Protein AF-A0A6I9Z1H7-F1 (afdb_monomer_lite)

Structure (mmCIF, N/CA/C/O backbone):
data_AF-A0A6I9Z1H7-F1
#
_entry.id   AF-A0A6I9Z1H7-F1
#
loop_
_atom_site.group_PDB
_atom_site.id
_atom_site.type_symbol
_atom_site.label_atom_id
_atom_site.label_alt_id
_atom_site.label_comp_id
_atom_site.label_asym_id
_atom_site.label_entity_id
_atom_site.label_seq_id
_atom_site.pdbx_PDB_ins_code
_atom_site.Cartn_x
_atom_site.Cartn_y
_atom_site.Cartn_z
_atom_site.occupancy
_atom_site.B_iso_or_equiv
_atom_site.auth_seq_id
_atom_site.auth_comp_id
_atom_site.auth_asym_id
_atom_site.auth_atom_id
_atom_site.pdbx_PDB_model_num
ATOM 1 N N . CYS A 1 1 ? -2.079 2.062 24.949 1.00 91.19 1 CYS A N 1
ATOM 2 C CA . CYS A 1 1 ? -2.371 0.888 25.801 1.00 91.19 1 CYS A CA 1
ATOM 3 C C . CYS A 1 1 ? -2.950 1.408 27.107 1.00 91.19 1 CYS A C 1
ATOM 5 O O . CYS A 1 1 ? -2.364 2.327 27.665 1.00 91.19 1 CYS A O 1
ATOM 7 N N . ALA A 1 2 ? -4.100 0.900 27.539 1.00 94.75 2 ALA A N 1
ATOM 8 C CA . ALA A 1 2 ? -4.806 1.382 28.722 1.00 94.75 2 ALA A CA 1
ATOM 9 C C . ALA A 1 2 ? -5.571 0.230 29.380 1.00 94.75 2 ALA A C 1
ATOM 11 O O . ALA A 1 2 ? -5.736 -0.835 28.777 1.00 94.75 2 ALA A O 1
ATOM 12 N N . ARG A 1 3 ? -6.045 0.442 30.610 1.00 96.75 3 ARG A N 1
ATOM 13 C CA . ARG A 1 3 ? -6.936 -0.517 31.270 1.00 96.75 3 ARG A CA 1
ATOM 14 C C . ARG A 1 3 ? -8.314 -0.523 30.600 1.00 96.75 3 ARG A C 1
ATOM 16 O O . ARG A 1 3 ? -8.692 0.450 29.947 1.00 96.75 3 ARG A O 1
ATOM 23 N N . LYS A 1 4 ? -9.073 -1.611 30.760 1.00 95.19 4 LYS A N 1
ATOM 24 C CA . LYS A 1 4 ? -10.359 -1.808 30.066 1.00 95.19 4 LYS A CA 1
ATOM 25 C C . LYS A 1 4 ? -11.371 -0.708 30.405 1.00 95.19 4 LYS A C 1
ATOM 27 O O . LYS A 1 4 ? -12.060 -0.218 29.518 1.00 95.19 4 LYS A O 1
ATOM 32 N N . GLU A 1 5 ? -11.408 -0.286 31.661 1.00 96.38 5 GLU A N 1
ATOM 33 C CA . GLU A 1 5 ? -12.266 0.780 32.185 1.00 96.38 5 GLU A CA 1
ATOM 34 C C . GLU A 1 5 ? -11.898 2.185 31.681 1.00 96.38 5 GLU A C 1
ATOM 36 O O . GLU A 1 5 ? -12.724 3.089 31.735 1.00 96.38 5 GLU A O 1
ATOM 41 N N . GLN A 1 6 ? -10.679 2.368 31.164 1.00 96.94 6 GLN A N 1
ATOM 42 C CA . GLN A 1 6 ? -10.200 3.627 30.580 1.00 96.94 6 GLN A CA 1
ATOM 43 C C . GLN A 1 6 ? -10.314 3.645 29.049 1.00 96.94 6 GLN A C 1
ATOM 45 O O . GLN A 1 6 ? -10.017 4.656 28.417 1.00 96.94 6 GLN A O 1
ATOM 50 N N . CYS A 1 7 ? -10.700 2.523 28.439 1.00 95.88 7 CYS A N 1
ATOM 51 C CA . CYS A 1 7 ? -10.907 2.414 27.005 1.00 95.88 7 CYS A CA 1
ATOM 52 C C . CYS A 1 7 ? -12.387 2.648 26.698 1.00 95.88 7 CYS A C 1
ATOM 54 O O . CYS A 1 7 ? -13.256 1.866 27.091 1.00 95.88 7 CYS A O 1
ATOM 56 N N . GLU A 1 8 ? -12.667 3.742 25.998 1.00 95.25 8 GLU A N 1
ATOM 57 C CA . GLU A 1 8 ? -14.022 4.091 25.591 1.00 95.25 8 GLU A CA 1
ATOM 58 C C . GLU A 1 8 ? -14.642 2.964 24.751 1.00 95.25 8 GLU A C 1
ATOM 60 O O . GLU A 1 8 ? -13.991 2.393 23.874 1.00 95.25 8 GLU A O 1
ATOM 65 N N . ARG A 1 9 ? -15.904 2.621 25.040 1.00 95.31 9 ARG A N 1
ATOM 66 C CA . ARG A 1 9 ? -16.662 1.570 24.335 1.00 95.31 9 ARG A CA 1
ATOM 67 C C . ARG A 1 9 ? -15.997 0.178 24.375 1.00 95.31 9 ARG A C 1
ATOM 69 O O . ARG A 1 9 ? -16.296 -0.677 23.546 1.00 95.31 9 ARG A O 1
ATOM 76 N N . SER A 1 10 ? -15.133 -0.107 25.356 1.00 96.31 10 SER A N 1
ATOM 77 C CA . SER A 1 10 ? -14.401 -1.386 25.467 1.00 96.31 10 SER A CA 1
ATOM 78 C C . SER A 1 10 ? -15.271 -2.637 25.664 1.00 96.31 10 SER A C 1
ATOM 80 O O . SER A 1 10 ? -14.768 -3.759 25.562 1.00 96.31 10 SER A O 1
ATOM 82 N N . SER A 1 11 ? -16.560 -2.472 25.967 1.00 95.44 11 SER A N 1
ATOM 83 C CA . SER A 1 11 ? -17.550 -3.551 26.040 1.00 95.44 11 SER A CA 1
ATOM 84 C C . SER A 1 11 ? -18.041 -4.023 24.668 1.00 95.44 11 SER A C 1
ATOM 86 O O . SER A 1 11 ? -18.592 -5.119 24.575 1.00 95.44 11 SER A O 1
ATOM 88 N N . GLU A 1 12 ? -17.847 -3.235 23.609 1.00 95.75 12 GLU A N 1
ATOM 89 C CA . GLU A 1 12 ? -18.314 -3.576 22.267 1.00 95.75 12 GLU A CA 1
ATOM 90 C C . GLU A 1 12 ? -17.416 -4.616 21.573 1.00 95.75 12 GLU A C 1
ATOM 92 O O . GLU A 1 12 ? -16.215 -4.719 21.864 1.00 95.75 12 GLU A O 1
ATOM 97 N N . PRO A 1 13 ? -17.964 -5.386 20.611 1.00 95.00 13 PRO A N 1
ATOM 98 C CA . PRO A 1 13 ? -17.216 -6.435 19.932 1.00 95.00 13 PRO A CA 1
ATOM 99 C C . PRO A 1 13 ? -15.927 -5.914 19.288 1.00 95.00 13 PRO A C 1
ATOM 101 O O . PRO A 1 13 ? -15.954 -5.009 18.457 1.00 95.00 13 PRO A O 1
ATOM 104 N N . ARG A 1 14 ? -14.794 -6.544 19.627 1.00 94.12 14 ARG A N 1
ATOM 105 C CA . ARG A 1 14 ? -13.463 -6.273 19.045 1.00 94.12 14 ARG A CA 1
ATOM 106 C C . ARG A 1 14 ? -12.926 -4.844 19.264 1.00 94.12 14 ARG A C 1
ATOM 108 O O . ARG A 1 14 ? -11.931 -4.488 18.644 1.00 94.12 14 ARG A O 1
ATOM 115 N N . ARG A 1 15 ? -13.509 -4.046 20.173 1.00 95.44 15 ARG A N 1
ATOM 116 C CA . ARG A 1 15 ? -12.955 -2.729 20.562 1.00 95.44 15 ARG A CA 1
ATOM 117 C C . ARG A 1 15 ? -11.804 -2.804 21.563 1.00 95.44 15 ARG A C 1
ATOM 119 O O . ARG A 1 15 ? -10.993 -1.888 21.628 1.00 95.44 15 ARG A O 1
ATOM 126 N N . PHE A 1 16 ? -11.707 -3.895 22.320 1.00 96.75 16 PHE A N 1
ATOM 127 C CA . PHE A 1 16 ? -10.637 -4.117 23.288 1.00 96.75 16 PHE A CA 1
ATOM 128 C C . PHE A 1 16 ? -9.993 -5.489 23.076 1.00 96.75 16 PHE A C 1
ATOM 130 O O . PHE A 1 16 ? -10.693 -6.495 22.952 1.00 96.75 16 PHE A O 1
ATOM 137 N N . ALA A 1 17 ? -8.661 -5.524 23.061 1.00 96.88 17 ALA A N 1
ATOM 138 C CA . ALA A 1 17 ? -7.866 -6.741 22.956 1.00 96.88 17 ALA A CA 1
ATOM 139 C C . ALA A 1 17 ? -7.097 -6.965 24.265 1.00 96.88 17 ALA A C 1
ATOM 141 O O . ALA A 1 17 ? -6.312 -6.115 24.682 1.00 96.88 17 ALA A O 1
ATOM 142 N N . SER A 1 18 ? -7.322 -8.110 24.905 1.00 96.12 18 SER A N 1
ATOM 143 C CA . SER A 1 18 ? -6.629 -8.547 26.125 1.00 96.12 18 SER A CA 1
ATOM 144 C C . SER A 1 18 ? -5.629 -9.673 25.871 1.00 96.12 18 SER A C 1
ATOM 146 O O . SER A 1 18 ? -4.780 -9.943 26.713 1.00 96.12 18 SER A O 1
ATOM 148 N N . GLU A 1 19 ? -5.726 -10.341 24.721 1.00 96.56 19 GLU A N 1
ATOM 149 C CA . GLU A 1 19 ? -4.850 -11.442 24.334 1.00 96.56 19 GLU A CA 1
ATOM 150 C C . GLU A 1 19 ? -4.172 -11.168 22.991 1.00 96.56 19 GLU A C 1
ATOM 152 O O . GLU A 1 19 ? -4.759 -10.574 22.089 1.00 96.56 19 GLU A O 1
ATOM 157 N N . MET A 1 20 ? -2.964 -11.700 22.800 1.00 94.81 20 MET A N 1
ATOM 158 C CA . MET A 1 20 ? -2.187 -11.500 21.569 1.00 94.81 20 MET A CA 1
ATOM 159 C C . MET A 1 20 ? -2.914 -11.995 20.304 1.00 94.81 20 MET A C 1
ATOM 161 O O . MET A 1 20 ? -2.770 -11.424 19.224 1.00 94.81 20 MET A O 1
ATOM 165 N N . LYS A 1 21 ? -3.765 -13.023 20.428 1.00 95.88 21 LYS A N 1
ATOM 166 C CA . LYS A 1 21 ? -4.589 -13.537 19.318 1.00 95.88 21 LYS A CA 1
ATOM 167 C C . LYS A 1 21 ? -5.649 -12.541 18.824 1.00 95.88 21 LYS A C 1
ATOM 169 O O . LYS A 1 21 ? -6.152 -12.704 17.717 1.00 95.88 21 LYS A O 1
ATOM 174 N N . GLN A 1 22 ? -5.972 -11.531 19.634 1.00 96.31 22 GLN A N 1
ATOM 175 C CA . GLN A 1 22 ? -6.935 -10.468 19.337 1.00 96.31 22 GLN A CA 1
ATOM 176 C C . GLN A 1 22 ? -6.266 -9.219 18.745 1.00 96.31 22 GLN A C 1
ATOM 178 O O . GLN A 1 22 ? -6.963 -8.261 18.429 1.00 96.31 22 GLN A O 1
ATOM 183 N N . CYS A 1 23 ? -4.938 -9.202 18.577 1.00 95.75 23 CYS A N 1
ATOM 184 C CA . CYS A 1 23 ? -4.262 -8.095 17.908 1.00 95.75 23 CYS A CA 1
ATOM 185 C C . CYS A 1 23 ? -4.753 -7.953 16.463 1.00 95.75 23 CYS A C 1
ATOM 187 O O . CYS A 1 23 ? -4.994 -8.950 15.769 1.00 95.75 23 CYS A O 1
ATOM 189 N N . VAL A 1 24 ? -4.876 -6.703 16.020 1.00 96.62 24 VAL A N 1
ATOM 190 C CA . VAL A 1 24 ? -5.279 -6.367 14.655 1.00 96.62 24 VAL A CA 1
ATOM 191 C C . VAL A 1 24 ? -4.269 -6.943 13.667 1.00 96.62 24 VAL A C 1
ATOM 193 O O . VAL A 1 24 ? -3.060 -6.850 13.876 1.00 96.62 24 VAL A O 1
ATOM 196 N N . ARG A 1 25 ? -4.766 -7.537 12.581 1.00 96.12 25 ARG A N 1
ATOM 197 C CA . ARG A 1 25 ? -3.933 -7.965 11.450 1.00 96.12 25 ARG A CA 1
ATOM 198 C C . ARG A 1 25 ? -4.407 -7.274 10.188 1.00 96.12 25 ARG A C 1
ATOM 200 O O . ARG A 1 25 ? -5.610 -7.117 9.986 1.00 96.12 25 ARG A O 1
ATOM 207 N N . LEU A 1 26 ? -3.450 -6.895 9.354 1.00 97.25 26 LEU A N 1
ATOM 208 C CA . LEU A 1 26 ? -3.673 -6.169 8.117 1.00 97.25 26 LEU A CA 1
ATOM 209 C C . LEU A 1 26 ? -2.888 -6.838 6.994 1.00 97.25 26 LEU A C 1
ATOM 211 O O . LE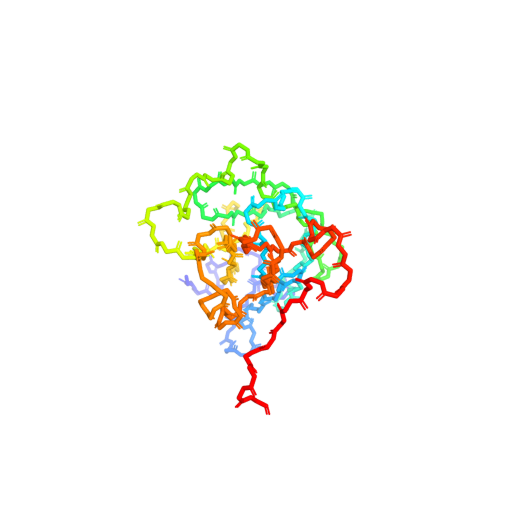U A 1 26 ? -1.687 -7.070 7.117 1.00 97.25 26 LEU A O 1
ATOM 215 N N . THR A 1 27 ? -3.571 -7.117 5.893 1.00 97.06 27 THR A N 1
ATOM 216 C CA . THR A 1 27 ? -2.954 -7.549 4.636 1.00 97.06 27 THR A CA 1
ATOM 217 C C . THR A 1 27 ? -3.370 -6.596 3.528 1.00 97.06 27 THR A C 1
ATOM 219 O O . THR A 1 27 ? -4.416 -5.956 3.623 1.00 97.06 27 THR A O 1
ATOM 222 N N . VAL A 1 28 ? -2.541 -6.464 2.497 1.00 97.75 28 VAL A N 1
ATOM 223 C CA . VAL A 1 28 ? -2.784 -5.550 1.381 1.00 97.75 28 VAL A CA 1
ATOM 224 C C . VAL A 1 28 ? -2.452 -6.238 0.064 1.00 97.75 28 VAL A C 1
ATOM 226 O O . VAL A 1 28 ? -1.419 -6.896 -0.064 1.00 97.75 28 VAL A O 1
ATOM 229 N N . HIS A 1 29 ? -3.336 -6.076 -0.918 1.00 97.06 29 HIS A N 1
ATOM 230 C CA . HIS A 1 29 ? -3.150 -6.588 -2.267 1.00 97.06 29 HIS A CA 1
ATOM 231 C C . HIS A 1 29 ? -3.484 -5.520 -3.322 1.00 97.06 29 HIS A C 1
ATOM 233 O O . HIS A 1 29 ? -4.597 -4.989 -3.308 1.00 97.06 29 HIS A O 1
ATOM 239 N N . PRO A 1 30 ? -2.566 -5.242 -4.269 1.00 96.31 30 PRO A N 1
ATOM 240 C CA . PRO A 1 30 ? -1.155 -5.663 -4.271 1.00 96.31 30 PRO A CA 1
ATOM 241 C C . PRO A 1 30 ? -0.367 -5.029 -3.106 1.00 96.31 30 PRO A C 1
ATOM 243 O O . PRO A 1 30 ? -0.767 -3.991 -2.598 1.00 96.31 30 PRO A O 1
ATOM 246 N N . ASN A 1 31 ? 0.747 -5.635 -2.678 1.00 94.56 31 ASN A N 1
ATOM 247 C CA . ASN A 1 31 ? 1.620 -5.097 -1.615 1.00 94.56 31 ASN A CA 1
ATOM 248 C C . ASN A 1 31 ? 2.786 -4.240 -2.142 1.00 94.56 31 ASN A C 1
ATOM 250 O O . ASN A 1 31 ? 3.571 -3.699 -1.362 1.00 94.56 31 ASN A O 1
ATOM 254 N N . ASN A 1 32 ? 2.916 -4.149 -3.462 1.00 93.88 32 ASN A N 1
ATOM 255 C CA . ASN A 1 32 ? 3.882 -3.308 -4.146 1.00 93.88 32 ASN A CA 1
ATOM 256 C C . ASN A 1 32 ? 3.323 -2.849 -5.494 1.00 93.88 32 ASN A C 1
ATOM 258 O O . ASN A 1 32 ? 2.509 -3.553 -6.096 1.00 93.88 32 ASN A O 1
ATOM 262 N N . ILE A 1 33 ? 3.759 -1.679 -5.956 1.00 93.25 33 ILE A N 1
ATOM 263 C CA . ILE A 1 33 ? 3.441 -1.144 -7.286 1.00 93.25 33 ILE A CA 1
ATOM 264 C C . ILE A 1 33 ? 4.640 -0.386 -7.854 1.00 93.25 33 ILE A C 1
ATOM 266 O O . ILE A 1 33 ? 5.476 0.130 -7.107 1.00 93.25 33 ILE A O 1
ATOM 270 N N . SER A 1 34 ? 4.728 -0.297 -9.182 1.00 91.19 34 SER A N 1
ATOM 271 C CA . SER A 1 34 ? 5.743 0.552 -9.801 1.00 91.19 34 SER A CA 1
ATOM 272 C C . SER A 1 34 ? 5.414 2.030 -9.575 1.00 91.19 34 SER A C 1
ATOM 274 O O . SER A 1 34 ? 4.251 2.408 -9.612 1.00 91.19 34 SER A O 1
ATOM 276 N N . VAL A 1 35 ? 6.417 2.901 -9.438 1.00 88.25 35 VAL A N 1
ATOM 277 C CA . VAL A 1 35 ? 6.216 4.366 -9.357 1.00 88.25 35 VAL A CA 1
ATOM 278 C C . VAL A 1 35 ? 5.511 4.972 -10.568 1.00 88.25 35 VAL A C 1
ATOM 280 O O . VAL A 1 35 ? 4.944 6.054 -10.479 1.00 88.25 35 VAL A O 1
ATOM 283 N N . SER A 1 36 ? 5.537 4.285 -11.712 1.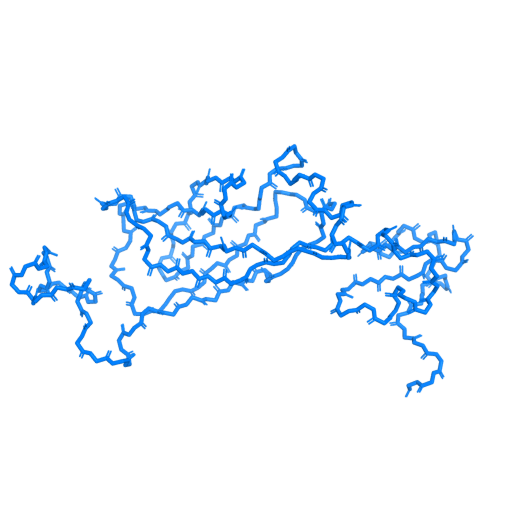00 86.00 36 SER A N 1
ATOM 284 C CA . SER A 1 36 ? 4.783 4.689 -12.904 1.00 86.00 36 SER A CA 1
ATOM 285 C C . SER A 1 36 ? 3.310 4.259 -12.860 1.00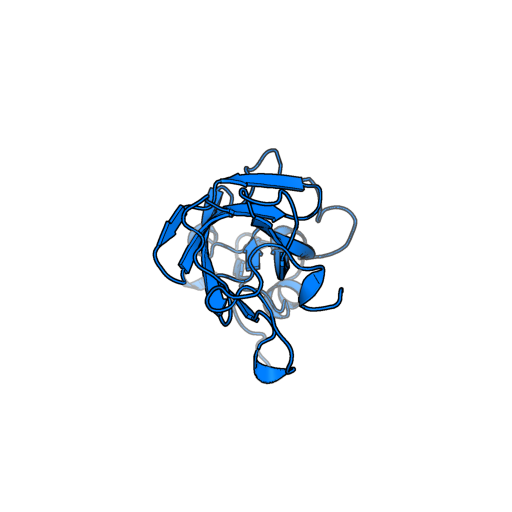 86.00 36 SER A C 1
ATOM 287 O O . SER A 1 36 ? 2.527 4.699 -13.698 1.00 86.00 36 SER A O 1
ATOM 289 N N . GLN A 1 37 ? 2.923 3.416 -11.899 1.00 89.12 37 GLN A N 1
ATOM 290 C CA . GLN A 1 37 ? 1.546 3.011 -11.641 1.00 89.12 37 GLN A CA 1
ATOM 291 C C . GLN A 1 37 ? 0.994 3.857 -10.490 1.00 89.12 37 GLN A C 1
ATOM 293 O O . GLN A 1 37 ? 1.342 3.666 -9.329 1.00 89.12 37 GLN A O 1
ATOM 298 N N . TYR A 1 38 ? 0.125 4.803 -10.818 1.00 88.19 38 TYR A N 1
ATOM 299 C CA . TYR A 1 38 ? -0.521 5.700 -9.862 1.00 88.19 38 TYR A CA 1
ATOM 300 C C . TYR A 1 38 ? -2.031 5.466 -9.843 1.00 88.19 38 TYR A C 1
ATOM 302 O O . TYR A 1 38 ? -2.593 4.897 -10.780 1.00 88.19 38 TYR A O 1
ATOM 310 N N . SER A 1 39 ? -2.687 5.898 -8.762 1.00 90.19 39 SER A N 1
ATOM 311 C CA . SER A 1 39 ? -4.134 5.718 -8.564 1.00 90.19 39 SER A CA 1
ATOM 312 C C . SER A 1 39 ? -4.600 4.258 -8.701 1.00 90.19 39 SER A C 1
ATOM 314 O O . SER A 1 39 ? -5.701 3.973 -9.172 1.00 90.19 39 SER A O 1
ATOM 316 N N . VAL A 1 40 ? -3.759 3.312 -8.278 1.00 94.12 40 VAL A N 1
ATOM 317 C CA . VAL A 1 40 ? -4.065 1.879 -8.288 1.00 94.12 40 VAL A CA 1
ATOM 318 C C . VAL A 1 40 ? -5.000 1.564 -7.127 1.00 94.12 40 VAL A C 1
ATOM 320 O O . VAL A 1 40 ? -4.746 1.969 -5.999 1.00 94.12 40 VAL A O 1
ATOM 323 N N . THR A 1 41 ? -6.074 0.813 -7.370 1.00 97.06 41 THR A N 1
ATOM 324 C CA . THR A 1 41 ? -6.942 0.345 -6.281 1.00 97.06 41 THR A CA 1
ATOM 325 C C . THR A 1 41 ? -6.253 -0.763 -5.486 1.00 97.06 41 THR A C 1
ATOM 327 O O . THR A 1 41 ? -6.004 -1.848 -6.011 1.00 97.06 41 THR A O 1
ATOM 330 N N . LEU A 1 42 ? -5.995 -0.502 -4.208 1.00 97.56 42 LEU A N 1
ATOM 331 C CA . LEU A 1 42 ? -5.517 -1.464 -3.224 1.00 97.56 42 LEU A CA 1
ATOM 332 C C . LEU A 1 42 ? -6.696 -2.042 -2.443 1.00 97.56 42 LEU A C 1
ATOM 334 O O . LEU A 1 42 ? -7.613 -1.320 -2.046 1.00 97.56 42 LEU A O 1
ATOM 338 N N . VAL A 1 43 ? -6.654 -3.347 -2.190 1.00 97.94 43 VAL A N 1
ATOM 339 C CA . VAL A 1 43 ? -7.598 -4.044 -1.317 1.00 97.94 43 VAL A CA 1
ATOM 340 C C . VAL A 1 43 ? -6.869 -4.418 -0.040 1.00 97.94 43 VAL A C 1
ATOM 342 O O . VAL A 1 43 ? -5.968 -5.256 -0.054 1.00 97.94 43 VAL A O 1
ATOM 345 N N . LEU A 1 44 ? -7.267 -3.793 1.061 1.00 97.88 44 LEU A N 1
ATOM 346 C CA . LEU A 1 44 ? -6.779 -4.107 2.390 1.00 97.88 44 LEU A CA 1
ATOM 347 C C . LEU A 1 44 ? -7.771 -5.031 3.086 1.00 97.88 44 LEU A C 1
ATOM 349 O O . LEU A 1 44 ? -8.967 -4.748 3.111 1.00 97.88 44 LEU A O 1
ATOM 353 N N . GLU A 1 45 ? -7.286 -6.120 3.666 1.00 97.19 45 GLU A N 1
ATOM 354 C CA . GLU A 1 45 ? -8.102 -7.029 4.462 1.00 97.19 45 GLU A CA 1
ATOM 355 C C . GLU A 1 45 ? -7.662 -6.992 5.922 1.00 97.19 45 GLU A C 1
ATOM 357 O O . GLU A 1 45 ? -6.485 -7.182 6.250 1.00 97.19 45 GLU A O 1
ATOM 362 N N . THR A 1 46 ? -8.632 -6.715 6.790 1.00 96.38 46 THR A N 1
ATOM 363 C CA . THR A 1 46 ? -8.435 -6.512 8.223 1.00 96.38 46 THR A CA 1
ATOM 364 C C . THR A 1 46 ? -9.035 -7.650 9.032 1.00 96.38 46 THR A C 1
ATOM 366 O O . THR A 1 46 ? -10.090 -8.194 8.706 1.00 96.38 46 THR A O 1
ATOM 369 N N . TYR A 1 47 ? -8.367 -7.998 10.125 1.00 96.25 47 TYR A N 1
ATOM 370 C CA . TYR A 1 47 ? -8.812 -9.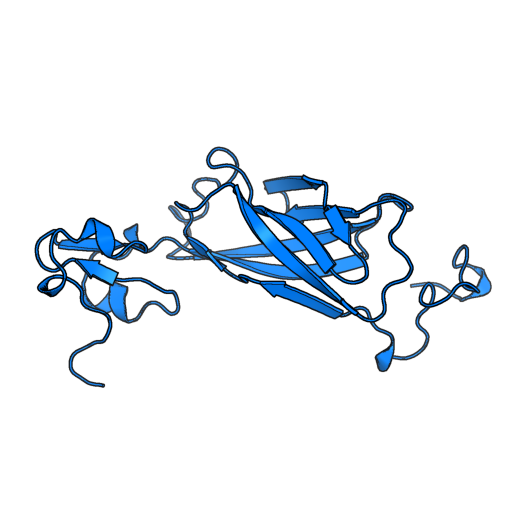018 11.068 1.00 96.25 47 TYR A CA 1
ATOM 371 C C . TYR A 1 47 ? -8.731 -8.475 12.489 1.00 96.25 47 TYR A C 1
ATOM 373 O O . TYR A 1 47 ? -7.870 -7.650 12.792 1.00 96.25 47 TYR A O 1
ATOM 381 N N . ASN A 1 48 ? -9.614 -8.966 13.363 1.00 96.12 48 ASN A N 1
ATOM 382 C CA . ASN A 1 48 ? -9.730 -8.523 14.757 1.00 96.12 48 ASN A CA 1
ATOM 383 C C . ASN A 1 48 ? -9.995 -7.015 14.926 1.00 96.12 48 ASN A C 1
ATOM 385 O O . ASN A 1 48 ? -9.607 -6.428 15.928 1.00 96.12 48 ASN A O 1
ATOM 389 N N . VAL A 1 49 ? -10.670 -6.394 13.958 1.00 95.31 49 VAL A N 1
ATOM 390 C CA . VAL A 1 49 ? -11.095 -4.989 14.030 1.00 95.31 49 VAL A CA 1
ATOM 391 C C . VAL A 1 49 ? -12.549 -4.871 14.503 1.00 95.31 49 VAL A C 1
ATOM 393 O O . VAL A 1 49 ? -13.342 -5.787 14.235 1.00 95.31 49 VAL A O 1
ATOM 396 N N . PRO A 1 50 ? -12.915 -3.777 15.197 1.00 94.38 50 PRO A N 1
ATOM 397 C CA . PRO A 1 50 ? -14.312 -3.446 15.461 1.00 94.38 50 PRO A CA 1
ATOM 398 C C . PRO A 1 50 ? -15.041 -3.081 14.160 1.00 94.38 50 PRO A C 1
ATOM 400 O O . PRO A 1 50 ? -14.461 -3.090 13.075 1.00 94.38 50 PRO A O 1
ATOM 403 N N . GLU A 1 51 ? -16.331 -2.776 14.258 1.00 92.50 51 GLU A N 1
ATOM 404 C CA . GLU A 1 51 ? -17.077 -2.232 13.125 1.00 92.50 51 GLU A CA 1
ATOM 405 C C . GLU A 1 51 ? -16.514 -0.862 12.710 1.00 92.50 51 GLU A C 1
ATOM 407 O O . GLU A 1 51 ? -16.250 -0.008 13.553 1.00 92.50 51 GLU A O 1
ATOM 412 N N . LEU A 1 52 ? -16.324 -0.661 11.403 1.00 92.88 52 LEU A N 1
ATOM 413 C CA . LEU A 1 52 ? -15.677 0.522 10.821 1.00 92.88 52 LEU A CA 1
ATOM 414 C C . LEU A 1 52 ? -16.677 1.418 10.065 1.00 92.88 52 LEU A C 1
ATOM 416 O O . LEU A 1 52 ? -16.326 2.044 9.066 1.00 92.88 52 LEU A O 1
ATOM 420 N N . SER A 1 53 ? -17.934 1.471 10.517 1.00 90.50 53 SER A N 1
ATOM 421 C CA . SER A 1 53 ? -19.030 2.211 9.865 1.00 90.50 53 SER A CA 1
ATOM 422 C C . SER A 1 53 ? -18.803 3.728 9.816 1.00 90.50 53 SER A C 1
ATOM 424 O O . SER A 1 53 ? -19.216 4.377 8.859 1.00 90.50 53 SER A O 1
ATOM 426 N N . ASN A 1 54 ? -18.072 4.289 10.786 1.00 93.19 54 ASN A N 1
ATOM 427 C CA . ASN A 1 54 ? -17.635 5.691 10.785 1.00 93.19 54 ASN A CA 1
ATOM 428 C C . ASN A 1 54 ? -16.645 6.030 9.652 1.00 93.19 54 ASN A C 1
ATOM 430 O O . ASN A 1 54 ? -16.406 7.205 9.377 1.00 93.19 54 ASN A O 1
ATOM 434 N N . GLY A 1 55 ? -16.080 5.017 8.990 1.00 95.56 55 GLY A N 1
ATOM 435 C CA . GLY A 1 55 ? -15.120 5.159 7.905 1.00 95.56 55 GLY A CA 1
ATOM 436 C C . GLY A 1 55 ? -13.662 5.158 8.367 1.00 95.56 55 GLY A C 1
ATOM 437 O O . GLY A 1 55 ? -13.336 5.250 9.554 1.00 95.56 55 GLY A O 1
ATOM 438 N N . VAL A 1 56 ? -12.769 5.023 7.388 1.00 97.81 56 VAL A N 1
ATOM 439 C CA . VAL A 1 56 ? -11.327 4.859 7.594 1.00 97.81 56 VAL A CA 1
ATOM 440 C C . VAL A 1 56 ? -10.578 5.649 6.533 1.00 97.81 56 VAL A C 1
ATOM 442 O O . VAL A 1 56 ? -10.995 5.656 5.378 1.00 97.81 56 VAL A O 1
ATOM 445 N N . ASN A 1 57 ? -9.459 6.259 6.914 1.00 98.00 57 ASN A N 1
ATOM 446 C CA . ASN A 1 57 ? -8.505 6.837 5.974 1.00 98.00 57 ASN A CA 1
ATOM 447 C C . ASN A 1 57 ? -7.316 5.889 5.793 1.00 98.00 57 ASN A C 1
ATOM 449 O O . ASN A 1 57 ? -6.823 5.305 6.763 1.00 98.00 57 ASN A O 1
ATOM 453 N N . CYS A 1 58 ? -6.849 5.761 4.555 1.00 97.56 58 CYS A N 1
ATOM 454 C CA . CYS A 1 58 ? -5.575 5.138 4.225 1.00 97.56 58 CYS A CA 1
ATOM 455 C C . CYS A 1 58 ? -4.501 6.219 4.141 1.00 97.56 58 CYS A C 1
ATOM 457 O O . CYS A 1 58 ? -4.634 7.149 3.347 1.00 97.56 58 CYS A O 1
ATOM 459 N N . SER A 1 59 ? -3.443 6.078 4.935 1.00 96.31 59 SER A N 1
ATOM 460 C CA . SER A 1 59 ? -2.299 6.990 4.945 1.00 96.31 59 SER A CA 1
ATOM 461 C C . SER A 1 59 ? -1.029 6.267 4.495 1.00 96.31 59 SER A C 1
ATOM 463 O O . SER A 1 59 ? -0.726 5.180 4.985 1.00 96.31 59 SER A O 1
ATOM 465 N N . PHE A 1 60 ? -0.298 6.845 3.544 1.00 93.81 60 PHE A N 1
ATOM 466 C CA . PHE A 1 60 ? 0.955 6.311 3.004 1.00 93.81 60 PHE A CA 1
ATOM 467 C C . PHE A 1 60 ? 2.137 7.101 3.572 1.00 93.81 60 PHE A C 1
ATOM 469 O O . PHE A 1 60 ? 2.696 7.962 2.893 1.00 93.81 60 PHE A O 1
ATOM 476 N N . GLY A 1 61 ? 2.515 6.823 4.822 1.00 88.06 61 GLY A N 1
ATOM 477 C CA . GLY A 1 61 ? 3.472 7.656 5.556 1.00 88.06 61 GLY A CA 1
ATOM 478 C C . GLY A 1 61 ? 3.036 9.125 5.550 1.00 88.06 61 GLY A C 1
ATOM 479 O O . GLY A 1 61 ? 1.867 9.421 5.766 1.00 88.06 61 GLY A O 1
ATOM 480 N N . ASP A 1 62 ? 3.957 10.029 5.224 1.00 85.25 62 ASP A N 1
ATOM 481 C CA . ASP A 1 62 ? 3.669 11.466 5.100 1.00 85.25 62 ASP A CA 1
ATOM 482 C C . ASP A 1 62 ? 3.315 11.894 3.661 1.00 85.25 62 ASP A C 1
ATOM 484 O O . ASP A 1 62 ? 3.241 13.084 3.361 1.00 85.25 62 ASP A O 1
ATOM 488 N N . LEU A 1 63 ? 3.136 10.938 2.739 1.00 86.00 63 LEU A N 1
ATOM 489 C CA . LEU A 1 63 ? 2.997 11.226 1.306 1.00 86.00 63 LEU A CA 1
ATOM 490 C C . LEU A 1 63 ? 1.586 11.652 0.922 1.00 86.00 63 LEU A C 1
ATOM 492 O O . LEU A 1 63 ? 1.405 12.596 0.158 1.00 86.00 63 LEU A O 1
ATOM 496 N N . ALA A 1 64 ? 0.595 10.906 1.401 1.00 90.81 64 ALA A N 1
ATOM 497 C CA . ALA A 1 64 ? -0.803 11.124 1.073 1.00 90.81 64 ALA A CA 1
ATOM 498 C C . ALA A 1 64 ? -1.709 10.426 2.089 1.00 90.81 64 ALA A C 1
ATOM 500 O O . ALA A 1 64 ? -1.406 9.326 2.560 1.00 90.81 64 ALA A O 1
ATOM 501 N N . GLU A 1 65 ? -2.861 11.036 2.351 1.00 94.19 65 GLU A N 1
ATOM 502 C CA . GLU A 1 65 ? -3.968 10.453 3.105 1.00 94.19 65 GLU A CA 1
ATOM 503 C C . GLU A 1 65 ? -5.232 10.546 2.242 1.00 94.19 65 GLU A C 1
ATOM 505 O O . GLU A 1 65 ? -5.499 11.583 1.636 1.00 94.19 65 GLU A O 1
ATOM 510 N N . MET A 1 66 ? -6.005 9.464 2.155 1.00 95.00 66 MET A N 1
ATOM 511 C CA . MET A 1 66 ? -7.229 9.425 1.352 1.00 95.00 66 MET A CA 1
ATOM 512 C C . MET A 1 66 ? -8.307 8.545 1.973 1.00 95.00 66 MET A C 1
ATOM 514 O O . MET A 1 66 ? -8.030 7.692 2.819 1.00 95.00 66 MET A O 1
ATOM 518 N N . ASP A 1 67 ? -9.541 8.733 1.516 1.00 96.88 67 ASP A N 1
ATOM 519 C CA . ASP A 1 67 ? -10.686 7.961 1.979 1.00 96.88 67 ASP A CA 1
ATOM 520 C C . ASP A 1 67 ? -10.588 6.481 1.590 1.00 96.88 67 ASP A C 1
ATOM 522 O O . ASP A 1 67 ? -10.339 6.124 0.436 1.00 96.88 67 ASP A O 1
ATOM 526 N N . GLY A 1 68 ? -10.837 5.613 2.570 1.00 97.12 68 GLY A N 1
ATOM 527 C CA . GLY A 1 68 ? -11.009 4.182 2.381 1.00 97.12 68 GLY A CA 1
ATOM 528 C C . GLY A 1 68 ? -12.482 3.802 2.297 1.00 97.12 68 GLY A C 1
ATOM 529 O O . GLY A 1 68 ? -13.271 4.085 3.201 1.00 97.12 68 GLY A O 1
ATOM 530 N N . LEU A 1 69 ? -12.856 3.100 1.230 1.00 97.12 69 LEU A N 1
ATOM 531 C CA . LEU A 1 69 ? -14.191 2.531 1.083 1.00 97.12 69 LEU A CA 1
ATOM 532 C C . LEU A 1 69 ? -14.276 1.214 1.862 1.00 97.12 69 LEU A C 1
ATOM 534 O O . LEU A 1 69 ? -13.707 0.197 1.454 1.00 97.12 69 LEU A O 1
ATOM 538 N N . VAL A 1 70 ? -14.992 1.245 2.983 1.00 96.56 70 VAL A N 1
ATOM 539 C CA . VAL A 1 70 ? -15.183 0.100 3.880 1.00 96.56 70 VAL A CA 1
ATOM 540 C C . VAL A 1 70 ? -16.307 -0.799 3.362 1.00 96.56 70 VAL A C 1
ATOM 542 O O . VAL A 1 70 ? -17.412 -0.342 3.087 1.00 96.56 70 VAL A O 1
ATOM 545 N N . SER A 1 71 ? -16.035 -2.098 3.260 1.00 93.25 71 SER A N 1
ATOM 546 C CA . SER A 1 71 ? -17.002 -3.135 2.895 1.00 93.25 71 SER A CA 1
ATOM 547 C C . SER A 1 71 ? -16.739 -4.391 3.728 1.00 93.25 71 SER A C 1
ATOM 549 O O . SER A 1 71 ? -15.958 -5.265 3.340 1.00 93.25 71 SER A O 1
ATOM 551 N N . GLY A 1 72 ? -17.392 -4.489 4.888 1.00 88.75 72 GLY A N 1
ATOM 552 C CA . GLY A 1 72 ? -17.155 -5.569 5.846 1.00 88.75 72 GLY A CA 1
ATOM 553 C C . GLY A 1 72 ? -15.745 -5.488 6.437 1.00 88.75 72 GLY A C 1
ATOM 554 O O . GLY A 1 72 ? -15.381 -4.480 7.030 1.00 88.75 72 GLY A O 1
ATOM 555 N N . ASN A 1 73 ? -14.945 -6.544 6.263 1.00 90.00 73 ASN A N 1
ATOM 556 C CA . ASN A 1 73 ? -13.544 -6.596 6.704 1.00 90.00 73 ASN A CA 1
ATOM 557 C C . ASN A 1 73 ? -12.541 -6.088 5.649 1.00 90.00 73 ASN A C 1
ATOM 559 O O . ASN A 1 73 ? -11.330 -6.096 5.895 1.00 90.00 73 ASN A O 1
ATOM 563 N N . LYS A 1 74 ? -13.030 -5.677 4.472 1.00 95.88 74 LYS A N 1
ATOM 564 C CA . LYS A 1 74 ? -12.214 -5.178 3.364 1.00 95.88 74 LYS A CA 1
ATOM 565 C C . LYS A 1 74 ? -12.321 -3.667 3.255 1.00 95.88 74 LYS A C 1
ATOM 567 O O . LYS A 1 74 ? -13.404 -3.103 3.383 1.00 95.88 74 LYS A O 1
ATOM 572 N N . ILE A 1 75 ? -11.199 -3.027 2.966 1.00 97.75 75 ILE A N 1
ATOM 573 C CA . ILE A 1 75 ? -11.094 -1.586 2.758 1.00 97.75 75 ILE A CA 1
ATOM 574 C C . ILE A 1 75 ? -10.445 -1.380 1.395 1.00 97.75 75 ILE A C 1
ATOM 576 O O . ILE A 1 75 ? -9.395 -1.955 1.111 1.00 97.75 75 ILE A O 1
ATOM 580 N N . ARG A 1 76 ? -11.085 -0.599 0.526 1.00 97.69 76 ARG A N 1
ATOM 581 C CA . ARG A 1 76 ? -10.528 -0.230 -0.779 1.00 97.69 76 ARG A CA 1
ATOM 582 C C . ARG A 1 76 ? -9.988 1.187 -0.712 1.00 97.69 76 ARG A C 1
ATOM 584 O O . ARG A 1 76 ? -10.736 2.098 -0.378 1.00 97.69 76 ARG A O 1
ATOM 591 N N . CYS A 1 77 ? -8.724 1.355 -1.065 1.00 96.19 77 CYS A N 1
ATOM 592 C CA . CYS A 1 77 ? -8.053 2.651 -1.118 1.00 96.19 77 CYS A CA 1
ATOM 593 C C . CYS A 1 77 ? -7.354 2.806 -2.462 1.00 96.19 77 CYS A C 1
ATOM 595 O O . CYS A 1 77 ? -6.992 1.809 -3.086 1.00 96.19 77 CYS A O 1
ATOM 597 N N . LEU A 1 78 ? -7.166 4.037 -2.923 1.00 95.38 78 LEU A N 1
ATOM 598 C CA . LEU A 1 78 ? -6.299 4.288 -4.069 1.00 95.38 78 LEU A CA 1
ATOM 599 C C . LEU A 1 78 ? -4.843 4.389 -3.588 1.00 95.38 78 LEU A C 1
ATOM 601 O O . LEU A 1 78 ? -4.567 4.612 -2.412 1.00 95.38 78 LEU A O 1
ATOM 605 N N . SER A 1 79 ? -3.885 4.159 -4.475 1.00 93.44 79 SER A N 1
ATOM 606 C CA . SER A 1 79 ? -2.507 4.573 -4.234 1.00 93.44 79 SER A CA 1
ATOM 607 C C . SER A 1 79 ? -2.375 6.081 -4.497 1.00 93.44 79 SER A C 1
ATOM 609 O O . SER A 1 79 ? -3.195 6.631 -5.243 1.00 93.44 79 SER A O 1
ATOM 611 N N . PRO A 1 80 ? -1.344 6.751 -3.949 1.00 91.75 80 PRO A N 1
ATOM 612 C CA . PRO A 1 80 ? -1.093 8.170 -4.206 1.00 91.75 80 PRO A CA 1
ATOM 613 C C . PRO A 1 80 ? -1.052 8.506 -5.706 1.00 91.75 80 PRO A C 1
ATOM 615 O O . PRO A 1 80 ? -0.738 7.652 -6.551 1.00 91.75 80 PRO A O 1
ATOM 618 N N . ALA A 1 81 ? -1.392 9.749 -6.047 1.00 85.44 81 ALA A N 1
ATOM 619 C CA . ALA A 1 81 ? -1.359 10.240 -7.421 1.00 85.44 81 ALA A CA 1
ATOM 620 C C . ALA A 1 81 ? 0.084 10.448 -7.911 1.00 85.44 81 ALA A C 1
ATOM 622 O O . ALA A 1 81 ? 1.008 10.607 -7.120 1.00 85.44 81 ALA A O 1
ATOM 623 N N . ALA A 1 82 ? 0.292 10.538 -9.230 1.00 78.50 82 ALA A N 1
ATOM 624 C CA . ALA A 1 82 ? 1.630 10.695 -9.823 1.00 78.50 82 ALA A CA 1
ATOM 625 C C . ALA A 1 82 ? 2.430 11.903 -9.292 1.00 78.50 82 ALA A C 1
ATOM 627 O O . ALA A 1 82 ? 3.653 11.877 -9.290 1.00 78.50 82 ALA A O 1
ATOM 628 N N . LYS A 1 83 ? 1.746 12.972 -8.859 1.00 75.06 83 LYS A N 1
ATOM 629 C CA . LYS A 1 83 ? 2.381 14.168 -8.277 1.00 75.06 83 LYS A CA 1
ATOM 630 C C . LYS A 1 83 ? 2.834 13.959 -6.826 1.00 75.06 83 LYS A C 1
ATOM 632 O O . LYS A 1 83 ? 3.690 14.697 -6.353 1.00 75.06 83 LYS A O 1
ATOM 637 N N . GLU A 1 84 ? 2.225 12.993 -6.144 1.00 71.44 84 GLU A N 1
ATOM 638 C CA . GLU A 1 84 ? 2.389 12.690 -4.719 1.00 71.44 84 GLU A CA 1
ATOM 639 C C . GLU A 1 84 ? 3.289 11.479 -4.493 1.00 71.44 84 GLU A C 1
ATOM 641 O O . GLU A 1 84 ? 3.908 11.396 -3.441 1.00 71.44 84 GLU A O 1
ATOM 646 N N . VAL A 1 85 ? 3.379 10.559 -5.468 1.00 67.88 85 VAL A N 1
ATOM 647 C CA . VAL A 1 85 ? 4.471 9.585 -5.577 1.00 67.88 85 VAL A CA 1
ATOM 648 C C . VAL A 1 85 ? 5.707 10.418 -5.899 1.00 67.88 85 VAL A C 1
ATOM 650 O O . VAL A 1 85 ? 5.895 10.827 -7.045 1.00 67.88 85 VAL A O 1
ATOM 653 N N . PRO A 1 86 ? 6.524 10.783 -4.907 1.00 58.03 86 PRO A N 1
ATOM 654 C CA . PRO A 1 86 ? 7.612 11.707 -5.121 1.00 58.03 86 PRO A CA 1
ATOM 655 C C . PRO A 1 86 ? 8.637 11.081 -6.063 1.00 58.03 86 PRO A C 1
ATOM 657 O O . PRO A 1 86 ? 8.596 9.896 -6.409 1.00 58.03 86 PRO A O 1
ATOM 660 N N . LYS A 1 87 ? 9.677 11.858 -6.343 1.00 57.34 87 LYS A N 1
ATOM 661 C CA . LYS A 1 87 ? 10.993 11.389 -6.798 1.00 57.34 87 LYS A CA 1
ATOM 662 C C . LYS A 1 87 ? 11.665 10.414 -5.794 1.00 57.34 87 LYS A C 1
ATOM 664 O O . LYS A 1 87 ? 12.883 10.337 -5.725 1.00 57.34 87 LYS A O 1
ATOM 669 N N . ILE A 1 88 ? 10.878 9.679 -5.002 1.00 54.03 88 ILE A N 1
ATOM 670 C CA . ILE A 1 88 ? 11.226 8.808 -3.876 1.00 54.03 88 ILE A CA 1
ATOM 671 C C . ILE A 1 88 ? 12.335 7.807 -4.225 1.00 54.03 88 ILE A C 1
ATOM 673 O O . ILE A 1 88 ? 13.070 7.384 -3.339 1.00 54.03 88 ILE A O 1
ATOM 677 N N . ILE A 1 89 ? 12.471 7.434 -5.501 1.00 56.16 89 ILE A N 1
ATOM 678 C CA . ILE A 1 89 ? 13.388 6.373 -5.937 1.00 56.16 89 ILE A CA 1
ATOM 679 C C . ILE A 1 89 ? 14.597 6.918 -6.717 1.00 56.16 89 ILE A C 1
ATOM 681 O O . ILE A 1 89 ? 15.522 6.170 -6.994 1.00 56.16 89 ILE A O 1
ATOM 685 N N . THR A 1 90 ? 14.674 8.214 -7.052 1.00 54.56 90 THR A N 1
ATOM 686 C CA . THR A 1 90 ? 15.865 8.713 -7.777 1.00 54.56 90 THR A CA 1
ATOM 687 C C . THR A 1 90 ? 17.107 8.843 -6.897 1.00 54.56 90 THR A C 1
ATOM 689 O O . THR A 1 90 ? 18.204 8.892 -7.439 1.00 54.56 90 THR A O 1
ATOM 692 N N . GLU A 1 91 ? 16.956 8.883 -5.569 1.00 53.12 91 GLU A N 1
ATOM 693 C CA . GLU A 1 91 ? 18.083 9.101 -4.646 1.00 53.12 91 GLU A CA 1
ATOM 694 C C . GLU A 1 91 ? 18.488 7.852 -3.838 1.00 53.12 91 GLU A C 1
ATOM 696 O O . GLU A 1 91 ? 19.651 7.741 -3.466 1.00 53.12 91 GLU A O 1
ATOM 701 N N . ASN A 1 92 ? 17.583 6.884 -3.611 1.00 55.25 92 ASN A N 1
ATOM 702 C CA . ASN A 1 92 ? 17.763 5.842 -2.580 1.00 55.25 92 ASN A CA 1
ATOM 703 C C . ASN A 1 92 ? 17.729 4.374 -3.064 1.00 55.25 92 ASN A C 1
ATOM 705 O O . ASN A 1 92 ? 17.697 3.473 -2.228 1.00 55.25 92 ASN A O 1
ATOM 709 N N . GLY A 1 93 ? 17.752 4.100 -4.374 1.00 73.00 93 GLY A N 1
ATOM 710 C CA . GLY A 1 93 ? 17.846 2.727 -4.904 1.00 73.00 93 GLY A CA 1
ATOM 711 C C . GLY A 1 93 ? 16.791 2.400 -5.958 1.00 73.00 93 GLY A C 1
ATOM 712 O O . GLY A 1 93 ? 16.349 3.282 -6.679 1.00 73.00 93 GLY A O 1
ATOM 713 N N . ASP A 1 94 ? 16.400 1.131 -6.079 1.00 82.38 94 ASP A N 1
ATOM 714 C CA . ASP A 1 94 ? 15.364 0.640 -7.006 1.00 82.38 94 ASP A CA 1
ATOM 715 C C . ASP A 1 94 ? 13.969 0.540 -6.368 1.00 82.38 94 ASP A C 1
ATOM 717 O O . ASP A 1 94 ? 12.975 0.312 -7.064 1.00 82.38 94 ASP A O 1
ATOM 721 N N . HIS A 1 95 ? 13.871 0.756 -5.054 1.00 88.44 95 HIS A N 1
ATOM 722 C CA . HIS A 1 95 ? 12.623 0.706 -4.308 1.00 88.44 95 HIS A CA 1
ATOM 723 C C . HIS A 1 95 ? 12.603 1.637 -3.098 1.00 88.44 95 HIS A C 1
ATOM 725 O O . HIS A 1 95 ? 13.626 2.122 -2.623 1.00 88.44 95 HIS A O 1
ATOM 731 N N . HIS A 1 96 ? 11.402 1.852 -2.575 1.00 88.06 96 HIS A N 1
ATOM 732 C CA . HIS A 1 96 ? 11.168 2.561 -1.334 1.00 88.06 96 HIS A CA 1
ATOM 733 C C . HIS A 1 96 ? 10.005 1.940 -0.571 1.00 88.06 96 HIS A C 1
ATOM 735 O O . HIS A 1 96 ? 8.932 1.691 -1.127 1.00 88.06 96 HIS A O 1
ATOM 741 N N . VAL A 1 97 ? 10.230 1.706 0.718 1.00 90.75 97 VAL A N 1
ATOM 742 C CA . VAL A 1 97 ? 9.251 1.106 1.621 1.00 90.75 97 VAL A CA 1
ATOM 743 C C . VAL A 1 97 ? 8.578 2.209 2.428 1.00 90.75 97 VAL A C 1
ATOM 745 O O . VAL A 1 97 ? 9.246 2.938 3.156 1.00 90.75 97 VAL A O 1
ATOM 748 N N . VAL A 1 98 ? 7.254 2.296 2.336 1.00 91.69 98 VAL A N 1
ATOM 749 C CA . VAL A 1 98 ? 6.429 3.197 3.149 1.00 91.69 98 VAL A CA 1
ATOM 750 C C . VAL A 1 98 ? 5.578 2.405 4.133 1.00 91.69 98 VAL A C 1
ATOM 752 O O . VAL A 1 98 ? 5.251 1.238 3.904 1.00 91.69 98 VAL A O 1
ATOM 755 N N . GLN A 1 99 ? 5.179 3.050 5.227 1.00 95.12 99 GLN A N 1
ATOM 756 C CA . GLN A 1 99 ? 4.176 2.502 6.136 1.00 95.12 99 GLN A CA 1
ATOM 757 C C . GLN A 1 99 ? 2.778 2.883 5.643 1.00 95.12 99 GLN A C 1
ATOM 759 O O . GLN A 1 99 ? 2.390 4.046 5.715 1.00 95.12 99 GLN A O 1
ATOM 764 N N . LEU A 1 100 ? 2.019 1.900 5.158 1.00 96.94 100 LEU A N 1
ATOM 765 C CA . LEU A 1 100 ? 0.599 2.047 4.856 1.00 96.94 100 LEU A CA 1
ATOM 766 C C . LEU A 1 100 ? -0.201 1.848 6.142 1.00 96.94 100 LEU A C 1
ATOM 768 O O . LEU A 1 100 ? -0.194 0.767 6.728 1.00 96.94 100 LEU A O 1
ATOM 772 N N . GLN A 1 101 ? -0.880 2.898 6.579 1.00 97.94 101 GLN A N 1
ATOM 773 C CA . GLN A 1 101 ? -1.585 2.985 7.848 1.00 97.94 101 GLN A CA 1
ATOM 774 C C . GLN A 1 101 ? -3.092 3.128 7.635 1.00 97.94 101 GLN A C 1
ATOM 776 O O . GLN A 1 101 ? -3.541 3.812 6.716 1.00 97.94 101 GLN A O 1
ATOM 781 N N . LEU A 1 102 ? -3.876 2.509 8.518 1.00 97.81 102 LEU A N 1
ATOM 782 C CA . LEU A 1 102 ? -5.320 2.703 8.606 1.00 97.81 102 LEU A CA 1
ATOM 783 C C . LEU A 1 102 ? -5.651 3.574 9.813 1.00 97.81 102 LEU A C 1
ATOM 785 O O . LEU A 1 102 ? -5.325 3.225 10.953 1.00 97.81 102 LEU A O 1
ATOM 789 N N . LYS A 1 103 ? -6.327 4.690 9.552 1.00 97.62 103 LYS A N 1
ATOM 790 C CA . LYS A 1 103 ? -6.710 5.695 10.543 1.00 97.62 103 LYS A CA 1
ATOM 791 C C . LYS A 1 103 ? -8.223 5.724 10.697 1.00 97.62 103 LYS A C 1
ATOM 793 O O . LYS A 1 103 ? -8.949 5.916 9.724 1.00 97.62 103 LYS A O 1
ATOM 798 N N . SER A 1 104 ? -8.703 5.498 11.914 1.00 97.12 104 SER A N 1
ATOM 799 C CA . SER A 1 104 ? -10.138 5.505 12.205 1.00 97.12 104 SER A CA 1
ATOM 800 C C . SER A 1 104 ? -10.679 6.930 12.144 1.00 97.12 104 SER A C 1
ATOM 802 O O . SER A 1 104 ? -10.118 7.821 12.780 1.00 97.12 104 SER A O 1
ATOM 804 N N . LYS A 1 105 ? -11.791 7.149 11.435 1.00 97.06 105 LYS A N 1
ATOM 805 C CA . LYS A 1 105 ? -12.489 8.444 11.465 1.00 97.06 105 LYS A CA 1
ATOM 806 C C . LYS A 1 105 ? -13.235 8.691 12.775 1.00 97.06 105 LYS A C 1
ATOM 808 O O . LYS A 1 105 ? -13.496 9.838 13.105 1.00 97.06 105 LYS A O 1
ATOM 813 N N . GLU A 1 106 ? -13.562 7.635 13.522 1.00 95.88 106 GLU A N 1
ATOM 814 C CA . GLU A 1 106 ? -14.218 7.759 14.830 1.00 95.88 106 GLU A CA 1
ATOM 815 C C . GLU A 1 106 ? -13.280 8.388 15.865 1.00 95.88 106 GLU A C 1
ATOM 817 O O . GLU A 1 106 ? -13.687 9.264 16.619 1.00 95.88 106 GLU A O 1
ATOM 822 N N . THR A 1 107 ? -12.017 7.953 15.892 1.00 95.50 107 THR A N 1
ATOM 823 C CA . THR A 1 107 ? -11.051 8.361 16.926 1.00 95.50 107 THR A CA 1
ATOM 824 C C . THR A 1 107 ? -9.946 9.279 16.414 1.00 95.50 107 THR A C 1
ATOM 826 O O . THR A 1 107 ? -9.191 9.830 17.209 1.00 95.50 107 THR A O 1
ATOM 829 N N . GLY A 1 108 ? -9.786 9.401 15.094 1.00 95.38 108 GLY A N 1
ATOM 830 C CA . GLY A 1 108 ? -8.664 10.099 14.464 1.00 95.38 108 GLY A CA 1
ATOM 831 C C . GLY A 1 108 ? -7.316 9.378 14.595 1.00 95.38 108 GLY A C 1
ATOM 832 O O . GLY A 1 108 ? -6.300 9.919 14.162 1.00 95.38 108 GLY A O 1
ATOM 833 N N . MET A 1 109 ? -7.281 8.173 15.177 1.00 95.25 109 MET A N 1
ATOM 834 C CA . MET A 1 109 ? -6.047 7.448 15.490 1.00 95.25 109 MET A CA 1
ATOM 835 C C . MET A 1 109 ? -5.747 6.327 14.490 1.00 95.25 109 MET A C 1
ATOM 837 O O . MET A 1 109 ? -6.649 5.628 14.016 1.00 95.25 109 MET A O 1
ATOM 841 N N . THR A 1 110 ? -4.457 6.113 14.224 1.00 96.88 110 THR A N 1
ATOM 842 C CA . THR A 1 110 ? -3.957 4.942 13.493 1.00 96.88 110 THR A CA 1
ATOM 843 C C . THR A 1 110 ? -4.108 3.686 14.345 1.00 96.88 110 THR A C 1
ATOM 845 O O . THR A 1 110 ? -3.668 3.659 15.494 1.00 96.88 110 THR A O 1
ATOM 848 N N . PHE A 1 111 ? -4.708 2.634 13.785 1.00 95.94 111 PHE A N 1
ATOM 849 C CA . PHE A 1 111 ? -4.955 1.374 14.501 1.00 95.94 111 PHE A CA 1
ATOM 850 C C . PHE A 1 111 ? -4.305 0.146 13.850 1.00 95.94 111 PHE A C 1
ATOM 852 O O . PHE A 1 111 ? -4.177 -0.892 14.497 1.00 95.94 111 PHE A O 1
ATOM 859 N N . ALA A 1 112 ? -3.893 0.244 12.585 1.00 96.56 112 ALA A N 1
ATOM 860 C CA . ALA A 1 112 ? -3.190 -0.820 11.877 1.00 96.56 112 ALA A CA 1
ATOM 861 C C . ALA A 1 112 ? -2.181 -0.232 10.893 1.00 96.56 112 ALA A C 1
ATOM 863 O O . ALA A 1 112 ? -2.408 0.843 10.336 1.00 96.56 112 ALA A O 1
ATOM 864 N N . SER A 1 113 ? -1.094 -0.959 10.651 1.00 97.00 113 SER A N 1
ATOM 865 C CA . SER A 1 113 ? -0.107 -0.608 9.636 1.00 97.00 113 SER A CA 1
ATOM 866 C C . SER A 1 113 ? 0.466 -1.849 8.963 1.00 97.00 113 SER A C 1
ATOM 868 O O . SER A 1 113 ? 0.438 -2.950 9.514 1.00 97.00 113 SER A O 1
ATOM 870 N N . THR A 1 114 ? 0.960 -1.672 7.744 1.00 96.88 114 THR A N 1
ATOM 871 C CA . THR A 1 114 ? 1.712 -2.681 7.002 1.00 96.88 114 THR A CA 1
ATOM 872 C C . THR A 1 114 ? 2.722 -1.998 6.087 1.00 96.88 114 THR A C 1
ATOM 874 O O . THR A 1 114 ? 2.549 -0.837 5.712 1.00 96.88 114 THR A O 1
ATOM 877 N N . SER A 1 115 ? 3.785 -2.706 5.723 1.00 95.38 115 SER A N 1
ATOM 878 C CA . SER A 1 115 ? 4.768 -2.195 4.771 1.00 95.38 115 SER A CA 1
ATOM 879 C C . SER A 1 115 ? 4.210 -2.260 3.350 1.00 95.38 115 SER A C 1
ATOM 881 O O . SER A 1 115 ? 3.670 -3.285 2.932 1.00 95.38 115 SER A O 1
ATOM 883 N N . PHE A 1 116 ? 4.380 -1.182 2.592 1.00 94.69 116 PHE A N 1
ATOM 884 C CA . PHE A 1 116 ? 4.005 -1.094 1.185 1.00 94.69 116 PHE A CA 1
ATOM 885 C C . PHE A 1 116 ? 5.191 -0.586 0.370 1.00 94.69 116 PHE A C 1
ATOM 887 O O . PHE A 1 116 ? 5.913 0.303 0.819 1.00 94.69 116 PHE A O 1
ATOM 894 N N . VAL A 1 117 ? 5.411 -1.153 -0.815 1.00 92.38 117 VAL A N 1
ATOM 895 C CA . VAL A 1 117 ? 6.619 -0.868 -1.597 1.00 92.38 117 VAL A CA 1
ATOM 896 C C . VAL A 1 117 ? 6.296 -0.171 -2.911 1.00 92.38 117 VAL A C 1
ATOM 898 O O . VAL A 1 117 ? 5.505 -0.661 -3.714 1.00 92.38 117 VAL A O 1
ATOM 901 N N . PHE A 1 118 ? 6.982 0.938 -3.160 1.00 91.50 118 PHE A N 1
ATOM 902 C CA . PHE A 1 118 ? 7.090 1.532 -4.485 1.00 91.50 118 PHE A CA 1
ATOM 903 C C . PHE A 1 118 ? 8.412 1.095 -5.114 1.00 91.50 118 PHE A C 1
ATOM 905 O O . PHE A 1 118 ? 9.447 1.216 -4.467 1.00 91.50 118 PHE A O 1
ATOM 912 N N . TYR A 1 119 ? 8.400 0.604 -6.354 1.00 90.88 119 TYR A N 1
ATOM 913 C CA . TYR A 1 119 ? 9.621 0.203 -7.071 1.00 90.88 119 TYR A CA 1
ATOM 914 C C . TYR A 1 119 ? 9.762 0.904 -8.427 1.00 90.88 119 TYR A C 1
ATOM 916 O O . TYR A 1 119 ? 8.776 1.302 -9.054 1.00 90.88 119 TYR A O 1
ATOM 924 N N . ASN A 1 120 ? 10.992 1.058 -8.912 1.00 90.31 120 ASN A N 1
ATOM 925 C CA . ASN A 1 120 ? 11.290 1.704 -10.185 1.00 90.31 120 ASN A CA 1
ATOM 926 C C . ASN A 1 120 ? 12.229 0.847 -11.032 1.00 90.31 120 ASN A C 1
ATOM 928 O O . ASN A 1 120 ? 13.442 0.966 -10.931 1.00 90.31 120 ASN A O 1
ATOM 932 N N . CYS A 1 121 ? 11.666 0.054 -11.945 1.00 91.50 121 CYS A N 1
ATOM 933 C CA . CYS A 1 121 ? 12.475 -0.749 -12.861 1.00 91.50 121 CYS A CA 1
ATOM 934 C C . CYS A 1 121 ? 13.424 0.101 -13.728 1.00 91.50 121 CYS A C 1
ATOM 936 O O . CYS A 1 121 ? 14.484 -0.376 -14.110 1.00 91.50 121 CYS A O 1
ATOM 938 N N . SER A 1 122 ? 13.081 1.360 -14.025 1.00 90.06 122 SER A N 1
ATOM 939 C CA . SER A 1 122 ? 13.857 2.211 -14.937 1.00 90.06 122 SER A CA 1
ATOM 940 C C . SER A 1 122 ? 15.242 2.596 -14.406 1.00 90.06 122 SER A C 1
ATOM 942 O O . SER A 1 122 ? 16.043 3.119 -15.176 1.00 90.06 122 SER A O 1
ATOM 944 N N . VAL A 1 123 ? 15.539 2.365 -13.118 1.00 89.94 123 VAL A N 1
ATOM 945 C CA . VAL A 1 123 ? 16.885 2.610 -12.568 1.00 89.94 123 VAL A CA 1
ATOM 946 C C . VAL A 1 123 ? 17.894 1.540 -12.992 1.00 89.94 123 VAL A C 1
ATOM 948 O O . VAL A 1 123 ? 19.097 1.788 -12.964 1.00 89.94 123 VAL A O 1
ATOM 951 N N . HIS A 1 124 ? 17.426 0.354 -13.392 1.00 90.38 124 HIS A N 1
ATOM 952 C CA . HIS A 1 124 ? 18.293 -0.732 -13.834 1.00 90.38 124 HIS A CA 1
ATOM 953 C C . HIS A 1 124 ? 18.768 -0.478 -15.268 1.00 90.38 124 HIS A C 1
ATOM 955 O O . HIS A 1 124 ? 17.987 -0.512 -16.223 1.00 90.38 124 HIS A O 1
ATOM 961 N N . THR A 1 125 ? 20.070 -0.246 -15.424 1.00 90.75 125 THR A N 1
ATOM 962 C CA . THR A 1 125 ? 20.712 0.074 -16.710 1.00 90.75 125 THR A CA 1
ATOM 963 C C . THR A 1 125 ? 21.310 -1.144 -17.412 1.00 90.75 125 THR A C 1
ATOM 965 O O . THR A 1 125 ? 21.809 -1.022 -18.528 1.00 90.75 125 THR A O 1
ATOM 968 N N . SER A 1 126 ? 21.249 -2.327 -16.794 1.00 92.38 126 SER A N 1
ATOM 969 C CA . SER A 1 126 ? 21.743 -3.581 -17.367 1.00 92.38 126 SER A CA 1
ATOM 970 C C . SER A 1 126 ? 20.698 -4.690 -17.283 1.00 92.38 126 SER A C 1
ATOM 972 O O . SER A 1 126 ? 19.893 -4.731 -16.350 1.00 92.38 126 SER A O 1
ATOM 974 N N . CYS A 1 127 ? 20.751 -5.632 -18.231 1.00 93.69 127 CYS A N 1
ATOM 975 C CA . CYS A 1 127 ? 19.862 -6.796 -18.254 1.00 93.69 127 CYS A CA 1
ATOM 976 C C . CYS A 1 127 ? 19.913 -7.577 -16.940 1.00 93.69 127 CYS A C 1
ATOM 978 O O . CYS A 1 127 ? 18.862 -7.882 -16.388 1.00 93.69 127 CYS A O 1
ATOM 980 N N . LEU A 1 128 ? 21.122 -7.852 -16.437 1.00 92.38 128 LEU A N 1
ATOM 981 C CA . LEU A 1 128 ? 21.323 -8.641 -15.224 1.00 92.38 128 LEU A CA 1
ATOM 982 C C . LEU A 1 128 ? 20.653 -7.972 -14.015 1.00 92.38 128 LEU A C 1
ATOM 984 O O . LEU A 1 128 ? 19.778 -8.568 -13.402 1.00 92.38 128 LEU A O 1
ATOM 988 N N . SER A 1 129 ? 20.947 -6.689 -13.772 1.00 92.19 129 SER A N 1
ATOM 989 C CA . SER A 1 129 ? 20.335 -5.945 -12.659 1.00 92.19 129 SER A CA 1
ATOM 990 C C . SER A 1 129 ? 18.805 -5.854 -12.753 1.00 92.19 129 SER A C 1
ATOM 992 O O . SER A 1 129 ? 18.126 -5.861 -11.733 1.00 92.19 129 SER A O 1
ATOM 994 N N . CYS A 1 130 ? 18.257 -5.798 -13.970 1.00 93.00 130 CYS A N 1
ATOM 995 C CA . CYS A 1 130 ? 16.818 -5.728 -14.203 1.00 93.00 130 CYS A CA 1
ATOM 996 C C . CYS A 1 130 ? 16.100 -7.045 -13.872 1.00 93.00 130 CYS A C 1
ATOM 998 O O . CYS A 1 130 ? 15.040 -7.018 -13.250 1.00 93.00 130 CYS A O 1
ATOM 1000 N N . VAL A 1 131 ? 16.656 -8.188 -14.297 1.00 91.75 131 VAL A N 1
ATOM 1001 C CA . VAL A 1 131 ? 16.039 -9.512 -14.081 1.00 91.75 131 VAL A CA 1
ATOM 1002 C C . VAL A 1 131 ? 16.315 -10.081 -12.689 1.00 91.75 131 VAL A C 1
ATOM 1004 O O . VAL A 1 131 ? 15.564 -10.933 -12.230 1.00 91.75 131 VAL A O 1
ATOM 1007 N N . GLU A 1 132 ? 17.360 -9.604 -12.009 1.00 91.31 132 GLU A N 1
ATOM 1008 C CA . GLU A 1 132 ? 17.653 -9.930 -10.606 1.00 91.31 132 GLU A CA 1
ATOM 1009 C C . GLU A 1 132 ? 16.820 -9.110 -9.610 1.00 91.31 132 GLU A C 1
ATOM 1011 O O . GLU A 1 132 ? 16.825 -9.404 -8.413 1.00 91.31 132 GLU A O 1
ATOM 1016 N N . SER A 1 133 ? 16.094 -8.089 -10.081 1.00 90.31 133 SER A N 1
ATOM 1017 C CA . SER A 1 133 ? 15.205 -7.306 -9.227 1.00 90.31 133 SER A CA 1
ATOM 1018 C C . SER A 1 133 ? 14.172 -8.225 -8.556 1.00 90.31 133 SER A C 1
ATOM 1020 O O . SER A 1 133 ? 13.546 -9.047 -9.230 1.00 90.31 133 SER A O 1
ATOM 1022 N N . PRO A 1 134 ? 13.913 -8.078 -7.242 1.00 90.88 134 PRO A N 1
ATOM 1023 C CA . PRO A 1 134 ? 12.877 -8.857 -6.561 1.00 90.88 134 PRO A CA 1
ATOM 1024 C C . PRO A 1 134 ? 11.457 -8.445 -6.994 1.00 90.88 134 PRO A C 1
ATOM 1026 O O . PRO A 1 134 ? 10.472 -9.076 -6.598 1.00 90.88 134 PRO A O 1
ATOM 1029 N N . TYR A 1 135 ? 11.335 -7.376 -7.785 1.00 91.88 135 TYR A N 1
ATOM 1030 C CA . TYR A 1 135 ? 10.080 -6.864 -8.318 1.00 91.88 135 TYR A CA 1
ATOM 1031 C C . TYR A 1 135 ? 9.848 -7.342 -9.754 1.00 91.88 135 TYR A C 1
ATOM 1033 O O . TYR A 1 135 ? 10.738 -7.842 -10.435 1.00 91.88 135 TYR A O 1
ATOM 1041 N N . ARG A 1 136 ? 8.615 -7.186 -10.247 1.00 89.06 136 ARG A N 1
ATOM 1042 C CA . ARG A 1 136 ? 8.237 -7.614 -11.604 1.00 89.06 136 ARG A CA 1
ATOM 1043 C C . ARG A 1 136 ? 8.770 -6.643 -12.662 1.00 89.06 136 ARG A C 1
ATOM 1045 O O . ARG A 1 136 ? 8.009 -5.849 -13.215 1.00 89.06 136 ARG A O 1
ATOM 1052 N N . CYS A 1 137 ? 10.069 -6.723 -12.918 1.00 92.31 137 CYS A N 1
ATOM 1053 C CA . CYS A 1 137 ? 10.770 -5.990 -13.960 1.00 92.31 137 CYS A CA 1
ATOM 1054 C C . CYS A 1 137 ? 11.073 -6.884 -15.174 1.00 92.31 137 CYS A C 1
ATOM 1056 O O . CYS A 1 137 ? 11.147 -8.108 -15.081 1.00 92.31 137 CYS A O 1
ATOM 1058 N N . TYR A 1 138 ? 11.208 -6.249 -16.336 1.00 92.88 138 TYR A N 1
ATOM 1059 C CA . TYR A 1 138 ? 11.427 -6.879 -17.632 1.00 92.88 138 TYR A CA 1
ATOM 1060 C C . TYR A 1 138 ? 12.497 -6.108 -18.391 1.00 92.88 138 TYR A C 1
ATOM 1062 O O . TYR A 1 138 ? 12.384 -4.890 -18.558 1.00 92.88 138 TYR A O 1
ATOM 1070 N N . TRP A 1 139 ? 13.512 -6.810 -18.890 1.00 93.56 139 TRP A N 1
ATOM 1071 C CA . TRP A 1 139 ? 14.504 -6.195 -19.763 1.00 93.56 139 TRP A CA 1
ATOM 1072 C C . TRP A 1 139 ? 14.033 -6.245 -21.215 1.00 93.56 139 TRP A C 1
ATOM 1074 O O . TRP A 1 139 ? 13.726 -7.317 -21.740 1.00 93.56 139 TRP A O 1
ATOM 1084 N N . CYS A 1 140 ? 13.994 -5.086 -21.872 1.00 93.50 140 CYS A N 1
ATOM 1085 C CA . CYS A 1 140 ? 13.680 -4.966 -23.289 1.00 93.50 140 CYS A CA 1
ATO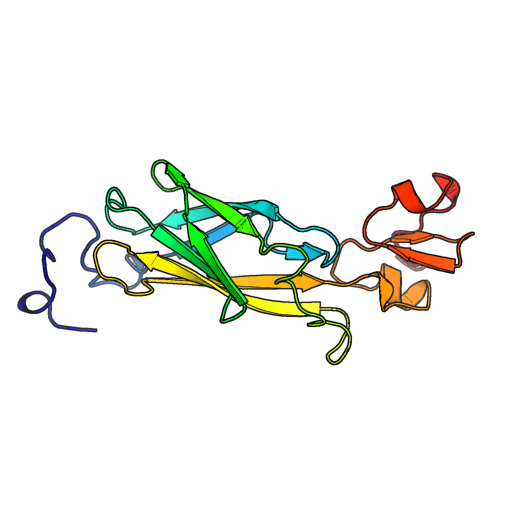M 1086 C C . CYS A 1 140 ? 14.970 -5.015 -24.120 1.00 93.50 140 CYS A C 1
ATOM 1088 O O . CYS A 1 140 ? 15.600 -3.978 -24.344 1.00 93.50 140 CYS A O 1
ATOM 1090 N N . LYS A 1 141 ? 15.336 -6.196 -24.636 1.00 87.62 141 LYS A N 1
ATOM 1091 C CA . LYS A 1 141 ? 16.602 -6.456 -25.354 1.00 87.62 141 LYS A CA 1
ATOM 1092 C C . LYS A 1 141 ? 16.935 -5.407 -26.424 1.00 87.62 141 LYS A C 1
ATOM 1094 O O . LYS A 1 141 ? 18.046 -4.888 -26.444 1.00 87.62 141 LYS A O 1
ATOM 1099 N N . TYR A 1 142 ? 15.967 -5.073 -27.280 1.00 87.38 142 TYR A N 1
ATOM 1100 C CA . TYR A 1 142 ? 16.167 -4.165 -28.420 1.00 87.38 142 TYR A CA 1
ATOM 1101 C C . TYR A 1 142 ? 16.124 -2.681 -28.059 1.00 87.38 142 TYR A C 1
ATOM 1103 O O . TYR A 1 142 ? 16.716 -1.863 -28.754 1.00 87.38 142 TYR A O 1
ATOM 1111 N N . ARG A 1 143 ? 15.420 -2.322 -26.980 1.00 88.88 143 ARG A N 1
ATOM 1112 C CA . ARG A 1 143 ? 15.357 -0.935 -26.499 1.00 88.88 143 ARG A CA 1
ATOM 1113 C C . ARG A 1 143 ? 16.457 -0.613 -25.496 1.00 88.88 143 ARG A C 1
ATOM 1115 O O . ARG A 1 143 ? 16.674 0.559 -25.223 1.00 88.88 143 ARG A O 1
ATOM 1122 N N . HIS A 1 144 ? 17.119 -1.638 -24.963 1.00 91.19 144 HIS A N 1
ATOM 1123 C CA . HIS A 1 144 ? 18.162 -1.521 -23.951 1.00 91.19 144 HIS A CA 1
ATOM 1124 C C . HIS A 1 144 ? 17.681 -0.791 -22.681 1.00 91.19 144 HIS A C 1
ATOM 1126 O O . HIS A 1 144 ? 18.378 0.054 -22.127 1.00 91.19 144 HIS A O 1
ATOM 1132 N N . VAL A 1 145 ? 16.450 -1.096 -22.248 1.00 92.25 145 VAL A N 1
ATOM 1133 C CA . VAL A 1 145 ? 15.808 -0.493 -21.068 1.00 92.25 145 VAL A CA 1
ATOM 1134 C C . VAL A 1 145 ? 15.138 -1.550 -20.199 1.00 92.25 145 VAL A C 1
ATOM 1136 O O . VAL A 1 145 ? 14.634 -2.553 -20.709 1.00 92.25 145 VAL A O 1
ATOM 1139 N N . CYS A 1 146 ? 15.072 -1.285 -18.896 1.00 92.62 146 CYS A N 1
ATOM 1140 C CA . CYS A 1 146 ? 14.294 -2.059 -17.938 1.00 92.62 146 CYS A CA 1
ATOM 1141 C C . CYS A 1 146 ? 12.925 -1.406 -17.692 1.00 92.62 146 CYS A C 1
ATOM 1143 O O . CYS A 1 146 ? 12.817 -0.186 -17.572 1.00 92.62 146 CYS A O 1
ATOM 1145 N N . THR A 1 147 ? 11.857 -2.202 -17.631 1.00 92.00 147 THR A N 1
ATOM 1146 C CA . THR A 1 147 ? 10.487 -1.699 -17.458 1.00 92.00 147 THR A CA 1
ATOM 1147 C C . THR A 1 147 ? 9.630 -2.642 -16.620 1.00 92.00 147 THR A C 1
ATOM 1149 O O . THR A 1 147 ? 9.850 -3.846 -16.605 1.00 92.00 147 THR A O 1
ATOM 1152 N N . HIS A 1 148 ? 8.618 -2.102 -15.940 1.0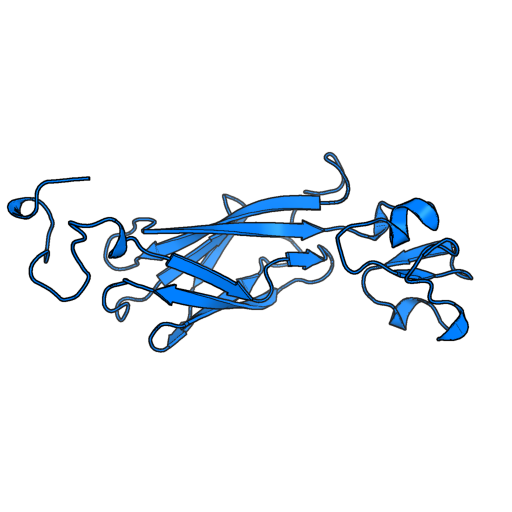0 90.81 148 HIS A N 1
ATOM 1153 C CA . HIS A 1 148 ? 7.583 -2.901 -15.273 1.00 90.81 148 HIS A CA 1
ATOM 1154 C C . HIS A 1 148 ? 6.466 -3.330 -16.246 1.00 90.81 148 HIS A C 1
ATOM 1156 O O . HIS A 1 148 ? 5.650 -4.189 -15.916 1.00 90.81 148 HIS A O 1
ATOM 1162 N N . GLU A 1 149 ? 6.417 -2.740 -17.448 1.00 90.00 149 GLU A N 1
ATOM 1163 C CA . GLU A 1 149 ? 5.379 -2.986 -18.445 1.00 90.00 149 GLU A CA 1
ATOM 1164 C C . GLU A 1 149 ? 5.981 -3.616 -19.716 1.00 90.00 149 GLU A C 1
ATOM 1166 O O . GLU A 1 149 ? 6.497 -2.914 -20.590 1.00 90.00 149 GLU A O 1
ATOM 1171 N N . PRO A 1 150 ? 5.892 -4.949 -19.877 1.00 84.56 150 PRO A N 1
ATOM 1172 C CA . PRO A 1 150 ? 6.579 -5.670 -20.952 1.00 84.56 150 PRO A CA 1
ATOM 1173 C C . PRO A 1 150 ? 6.036 -5.339 -22.351 1.00 84.56 150 PRO A C 1
ATOM 1175 O O . PRO A 1 150 ? 6.718 -5.547 -23.356 1.00 84.56 150 PRO A O 1
ATOM 1178 N N . ARG A 1 151 ? 4.826 -4.766 -22.435 1.00 85.38 151 ARG A N 1
ATOM 1179 C CA . ARG A 1 151 ? 4.240 -4.258 -23.689 1.00 85.38 151 ARG A CA 1
ATOM 1180 C C . ARG A 1 151 ? 5.087 -3.144 -24.313 1.00 85.38 151 ARG A C 1
ATOM 1182 O O . ARG A 1 151 ? 5.066 -2.974 -25.527 1.00 85.38 151 ARG A O 1
ATOM 1189 N N . ASN A 1 152 ? 5.902 -2.456 -23.513 1.00 80.62 152 ASN A N 1
ATOM 1190 C CA . ASN A 1 152 ? 6.794 -1.403 -23.988 1.00 80.62 152 ASN A CA 1
ATOM 1191 C C . ASN A 1 152 ? 8.045 -1.932 -24.717 1.00 80.62 152 ASN A C 1
ATOM 1193 O O . ASN A 1 152 ? 8.781 -1.130 -25.297 1.00 80.62 152 ASN A O 1
ATOM 1197 N N . CYS A 1 153 ? 8.287 -3.251 -24.743 1.00 80.00 153 CYS A N 1
ATOM 1198 C CA . CYS A 1 153 ? 9.459 -3.860 -25.388 1.00 80.00 153 CYS A CA 1
ATOM 1199 C C . CYS A 1 153 ? 9.359 -4.029 -26.920 1.00 80.00 153 CYS A C 1
ATOM 1201 O O . CYS A 1 153 ? 10.264 -4.609 -27.518 1.00 80.00 153 CYS A O 1
ATOM 1203 N N . HIS A 1 154 ? 8.315 -3.491 -27.563 1.00 72.38 154 HIS A N 1
ATOM 1204 C CA . HIS A 1 154 ? 8.022 -3.554 -29.009 1.00 72.38 154 HIS A CA 1
ATOM 1205 C C . HIS A 1 154 ? 7.645 -4.955 -29.537 1.00 72.38 154 HIS A C 1
ATOM 1207 O O . HIS A 1 154 ? 6.604 -5.085 -30.175 1.00 72.38 154 HIS A O 1
ATOM 1213 N N . PHE A 1 155 ? 8.402 -6.007 -29.201 1.00 71.94 155 PHE A N 1
ATOM 1214 C CA . PHE A 1 155 ? 8.122 -7.400 -29.584 1.00 71.94 155 PHE A CA 1
ATOM 1215 C C . PHE A 1 155 ? 8.146 -8.347 -28.378 1.00 71.94 155 PHE A C 1
ATOM 1217 O O . PHE A 1 155 ? 8.857 -8.104 -27.400 1.00 71.94 155 PHE A O 1
ATOM 1224 N N . LEU A 1 156 ? 7.395 -9.453 -28.460 1.00 68.50 156 LEU A N 1
ATOM 1225 C CA . LEU A 1 156 ? 7.354 -10.489 -27.415 1.00 68.50 156 LEU A CA 1
ATOM 1226 C C . LEU A 1 156 ? 8.726 -11.156 -27.209 1.00 68.50 156 LEU A C 1
ATOM 1228 O O . LEU A 1 156 ? 9.130 -11.387 -26.076 1.00 68.50 156 LEU A O 1
ATOM 1232 N N . GLU A 1 157 ? 9.472 -11.372 -28.293 1.00 68.19 157 GLU A N 1
ATOM 1233 C CA . GLU A 1 157 ? 10.819 -11.971 -28.303 1.00 68.19 157 GLU A CA 1
ATOM 1234 C C . GLU A 1 157 ? 11.890 -11.079 -27.649 1.00 68.19 157 GLU A C 1
ATOM 1236 O O . GLU A 1 157 ? 12.977 -11.538 -27.308 1.00 68.19 157 GLU A O 1
ATOM 1241 N N . GLY A 1 158 ? 11.592 -9.789 -27.457 1.00 70.12 158 GLY A N 1
ATOM 1242 C CA . GLY A 1 158 ? 12.488 -8.834 -26.808 1.00 70.12 158 GLY A CA 1
ATOM 1243 C C . GLY A 1 158 ? 12.409 -8.831 -25.281 1.00 70.12 158 GLY A C 1
ATOM 1244 O O . GLY A 1 158 ? 13.138 -8.057 -24.664 1.00 70.12 158 GLY A O 1
ATOM 1245 N N . GLN A 1 159 ? 11.522 -9.632 -24.681 1.00 74.88 159 GLN A N 1
ATOM 1246 C CA . GLN A 1 159 ? 11.259 -9.647 -23.242 1.00 74.88 159 GLN A CA 1
ATOM 1247 C C . GLN A 1 159 ? 12.116 -10.699 -22.535 1.00 74.88 159 GLN A C 1
ATOM 1249 O O . GLN A 1 159 ? 11.947 -11.895 -22.763 1.00 74.88 159 GLN A O 1
ATOM 1254 N N . VAL A 1 160 ? 12.977 -10.267 -21.614 1.00 75.12 160 VAL A N 1
ATOM 1255 C CA . VAL A 1 160 ? 13.772 -11.172 -20.770 1.00 75.12 160 VAL A CA 1
ATOM 1256 C C . VAL A 1 160 ? 13.292 -11.072 -19.321 1.00 75.12 160 VAL A C 1
ATOM 1258 O O . VAL A 1 160 ? 13.121 -9.969 -18.799 1.00 75.12 160 VAL A O 1
ATOM 1261 N N . LYS A 1 161 ? 13.030 -12.232 -18.699 1.00 73.12 161 LYS A N 1
ATOM 1262 C CA . LYS A 1 161 ? 12.491 -12.366 -17.329 1.00 73.12 161 LYS A CA 1
ATOM 1263 C C . LYS A 1 161 ? 13.434 -13.052 -16.348 1.00 73.12 161 LYS A C 1
ATOM 1265 O O . LYS A 1 161 ? 13.276 -12.862 -15.151 1.00 73.12 161 LYS A O 1
ATOM 1270 N N . LEU A 1 162 ? 14.339 -13.887 -16.848 1.00 71.62 162 LEU A N 1
ATOM 1271 C CA . LEU A 1 162 ? 15.242 -14.707 -16.049 1.00 71.62 162 LEU A CA 1
ATOM 1272 C C . LEU A 1 162 ? 16.653 -14.612 -16.638 1.00 71.62 162 LEU A C 1
ATOM 1274 O O . LEU A 1 162 ? 16.779 -14.469 -17.860 1.00 71.62 162 LEU A O 1
ATOM 1278 N N . PRO A 1 163 ? 17.699 -14.675 -15.802 1.00 65.56 163 PRO A N 1
ATOM 1279 C CA . PRO A 1 163 ? 19.057 -14.882 -16.283 1.00 65.56 163 PRO A CA 1
ATOM 1280 C C . PRO A 1 163 ? 19.184 -16.282 -16.911 1.00 65.56 163 PRO A C 1
ATOM 1282 O O . PRO A 1 163 ? 18.485 -17.208 -16.518 1.00 65.56 163 PRO A O 1
ATOM 1285 N N . GLU A 1 164 ? 20.100 -16.463 -17.866 1.00 61.00 164 GLU A N 1
ATOM 1286 C CA . GLU A 1 164 ? 20.296 -17.746 -18.578 1.00 61.00 164 GLU A CA 1
ATOM 1287 C C . GLU A 1 164 ? 20.806 -18.904 -17.684 1.00 61.00 164 GLU A C 1
ATOM 1289 O O . GLU A 1 164 ? 20.966 -20.021 -18.163 1.00 61.00 164 GLU A O 1
ATOM 1294 N N . TRP A 1 165 ? 21.042 -18.661 -16.389 1.00 58.88 165 TRP A N 1
ATOM 1295 C CA . TRP A 1 165 ? 21.652 -19.605 -15.440 1.00 58.88 165 TRP A CA 1
ATOM 1296 C C . TRP A 1 165 ? 20.688 -20.133 -14.357 1.00 58.88 165 TRP A C 1
ATOM 1298 O O . TRP A 1 165 ? 21.143 -20.579 -13.304 1.00 58.88 165 TRP A O 1
ATOM 1308 N N . THR A 1 166 ? 19.373 -20.074 -14.594 1.00 49.44 166 THR A N 1
ATOM 1309 C CA . THR A 1 166 ? 18.318 -20.706 -13.767 1.00 49.44 166 THR A CA 1
ATOM 1310 C C . THR A 1 166 ? 17.610 -21.803 -14.535 1.00 49.44 166 THR A C 1
ATOM 1312 O O . THR A 1 166 ? 17.381 -22.879 -13.943 1.00 49.44 166 THR A O 1
#

InterPro domains:
  IPR013783 Immunoglobulin-like fold [G3DSA:2.60.40.10] (1-122)
  IPR031148 Plexin family [PTHR22625] (1-163)
  IPR041019 Plexin, TIG domain 1 [PF17960] (29-119)

Organism: NCBI:txid35019

Secondary structure (DSSP, 8-state):
---GGGSTTTTSTTS---SGGGS-EEEEESSEEETT--SPEEEEEEES----TT-EEEEETTS-EEEEEEETTEEEEEPPPTTTS-STTTTT-SEEEEEEEEEETTTS-EEEEEEEEEE-GGG--SHHHHHS-SS--EEETTTTEEES-GGGGSSGGGEE-S-TT-

Foldseek 3Di:
DDDCVPQPPSVAQLSDDPDPVLAKDKDKPPQEDELVDFFAKIKMFMDSHGDQVQFKWKDFAPQDIGGWDDDPRITIDTGHGNVSSPVQDVPDHFKDKTWTFIARNVVRDTRDTDIGMYGHLQVDQAQVSQLPDPDQWWQLQVVSGIDNDCVVSVDPVRTDNHDPPD

Radius of gyration: 20.01 Å; chains: 1; bounding box: 41×35×62 Å

Sequence (166 aa):
CARKEQCERSSEPRRFASEMKQCVRLTVHPNNISVSQYSVTLVLETYNVPELSNGVNCSFGDLAEMDGLVSGNKIRCLSPAAKEVPKIITENGDHHVVQLQLKSKETGMTFASTSFVFYNCSVHTSCLSCVESPYRCYWCKYRHVCTHEPRNCHFLEGQVKLPEWT

pLDDT: mean 89.19, std 11.1, range [49.44, 98.0]